Protein AF-A0A942QX79-F1 (afdb_monomer_lite)

Foldseek 3Di:
DPPPDDPDLVVQLCVQLVVQLVVVVVVVVVVCCVPVVDPVVVVVCVVPCVVVVVSVVSSVVSSVRSNVVSVVVSVVSVVVVVD

Structure (mmCIF, N/CA/C/O backbone):
data_AF-A0A942QX79-F1
#
_entry.id   AF-A0A942QX79-F1
#
loop_
_atom_site.group_PDB
_atom_site.id
_atom_site.type_symbol
_atom_site.label_atom_id
_atom_site.label_alt_id
_atom_site.label_comp_id
_atom_site.label_asym_id
_atom_site.label_entity_id
_atom_site.label_seq_id
_atom_site.pdbx_PDB_ins_code
_atom_site.Cartn_x
_atom_site.Cartn_y
_atom_site.Cartn_z
_atom_site.occupancy
_atom_site.B_iso_or_equiv
_atom_site.auth_seq_id
_atom_site.auth_comp_id
_atom_site.auth_asym_id
_atom_site.auth_atom_id
_atom_site.pdbx_PDB_model_num
ATOM 1 N N . MET A 1 1 ? -9.668 21.081 20.552 1.00 44.44 1 MET A N 1
ATOM 2 C CA . MET A 1 1 ? -11.008 20.619 20.118 1.00 44.44 1 MET A CA 1
ATOM 3 C C . MET A 1 1 ? -11.098 19.108 20.312 1.00 44.44 1 MET A C 1
ATOM 5 O O . MET A 1 1 ? -10.270 18.395 19.760 1.00 44.44 1 MET A O 1
ATOM 9 N N . LYS A 1 2 ? -12.028 18.617 21.144 1.00 41.94 2 LYS A N 1
ATOM 10 C CA . LYS A 1 2 ? -12.246 17.176 21.379 1.00 41.94 2 LYS A CA 1
ATOM 11 C C . LYS A 1 2 ? -13.049 16.620 20.191 1.00 41.94 2 LYS A C 1
ATOM 13 O O . LYS A 1 2 ? -14.117 17.167 19.927 1.00 41.94 2 LYS A O 1
ATOM 18 N N . PRO A 1 3 ? -12.574 15.601 19.452 1.00 54.06 3 PRO A N 1
ATOM 19 C CA . PRO A 1 3 ? -13.315 15.081 18.308 1.00 54.06 3 PRO A CA 1
ATOM 20 C C . PRO A 1 3 ? -14.622 14.444 18.798 1.00 54.06 3 PRO A C 1
ATOM 22 O O . PRO A 1 3 ? -14.610 13.467 19.547 1.00 54.06 3 PRO A O 1
ATOM 25 N N . THR A 1 4 ? -15.755 15.027 18.408 1.00 60.41 4 THR A N 1
ATOM 26 C CA . THR A 1 4 ? -17.107 14.631 18.839 1.00 60.41 4 THR A CA 1
ATOM 27 C C . THR A 1 4 ? -17.573 13.321 18.196 1.00 60.41 4 THR A C 1
ATOM 29 O O . THR A 1 4 ? -18.496 12.680 18.693 1.00 60.41 4 THR A O 1
ATOM 32 N N . ASN A 1 5 ? -16.886 12.866 17.141 1.00 67.94 5 ASN A N 1
ATOM 33 C CA . ASN A 1 5 ? -17.275 11.717 16.329 1.00 67.94 5 ASN A CA 1
ATOM 34 C C . ASN A 1 5 ? -16.036 10.827 16.144 1.00 67.94 5 ASN A C 1
ATOM 36 O O . ASN A 1 5 ? -15.006 11.315 15.673 1.00 67.94 5 ASN A O 1
ATOM 40 N N . LEU A 1 6 ? -16.102 9.532 16.489 1.00 67.06 6 LEU A N 1
ATOM 41 C CA . LEU A 1 6 ? -15.030 8.625 16.067 1.00 67.06 6 LEU A CA 1
ATOM 42 C C . LEU A 1 6 ? -15.063 8.539 14.532 1.00 67.06 6 LEU A C 1
ATOM 44 O O . LEU A 1 6 ? -16.134 8.279 13.978 1.00 67.06 6 LEU A O 1
ATOM 48 N N . PRO A 1 7 ? -13.930 8.733 13.837 1.00 72.50 7 PRO A N 1
ATOM 49 C CA . PRO A 1 7 ? -13.874 8.513 12.401 1.00 72.50 7 PRO A CA 1
ATOM 50 C C . PRO A 1 7 ? -14.266 7.066 12.084 1.00 72.50 7 PRO A C 1
ATOM 52 O O . PRO A 1 7 ? -13.864 6.133 12.786 1.00 72.50 7 PRO A O 1
ATOM 55 N N . SER A 1 8 ? -15.062 6.886 11.026 1.00 84.62 8 SER A N 1
ATOM 56 C CA . SER A 1 8 ? -15.449 5.554 10.558 1.00 84.62 8 SER A CA 1
ATOM 57 C C . SER A 1 8 ? -14.199 4.731 10.247 1.00 84.62 8 SER A C 1
ATOM 59 O O . SER A 1 8 ? -13.260 5.237 9.628 1.00 84.62 8 SER A O 1
ATOM 61 N N . TYR A 1 9 ? -14.189 3.462 10.663 1.00 82.50 9 TYR A N 1
ATOM 62 C CA . TYR A 1 9 ? -13.062 2.552 10.443 1.00 82.50 9 TYR A CA 1
ATOM 63 C C . TYR A 1 9 ? -12.648 2.525 8.967 1.00 82.50 9 TYR A C 1
ATOM 65 O O . TYR A 1 9 ? -11.480 2.723 8.651 1.00 82.50 9 TYR A O 1
ATOM 73 N N . TRP A 1 10 ? -13.621 2.413 8.062 1.00 83.06 10 TRP A N 1
ATOM 74 C CA . TRP A 1 10 ? -13.391 2.421 6.617 1.00 83.06 10 TRP A CA 1
ATOM 75 C C . TRP A 1 10 ? -12.798 3.735 6.102 1.00 83.06 10 TRP A C 1
ATOM 77 O O . TRP A 1 10 ? -11.959 3.722 5.206 1.00 83.06 10 TRP A O 1
ATOM 87 N N . SER A 1 11 ? -13.158 4.869 6.710 1.00 86.12 11 SER A N 1
ATOM 88 C CA . SER A 1 11 ? -12.560 6.162 6.365 1.00 86.12 11 SER A CA 1
ATOM 89 C C . SER A 1 11 ? -11.080 6.224 6.755 1.00 86.12 11 SER A C 1
ATOM 91 O O . SER A 1 11 ? -10.268 6.730 5.983 1.00 86.12 11 SER A O 1
ATOM 93 N N . LEU A 1 12 ? -10.707 5.668 7.915 1.00 86.12 12 LEU A N 1
ATOM 94 C CA . LEU A 1 12 ? -9.303 5.556 8.327 1.00 86.12 12 LEU A CA 1
ATOM 95 C C . LEU A 1 12 ? -8.509 4.647 7.384 1.00 86.12 12 LEU A C 1
ATOM 97 O O . LEU A 1 12 ? -7.419 5.031 6.974 1.00 86.12 12 LEU A O 1
ATOM 101 N N . VAL A 1 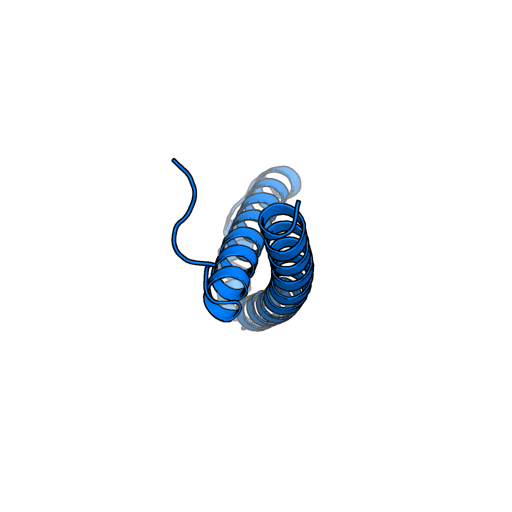13 ? -9.061 3.485 7.018 1.00 88.00 13 VAL A N 1
ATOM 102 C CA . VAL A 1 13 ? -8.408 2.536 6.098 1.00 88.00 13 VAL A CA 1
ATOM 103 C C . VAL A 1 13 ? -8.085 3.221 4.777 1.00 88.00 13 VAL A C 1
ATOM 105 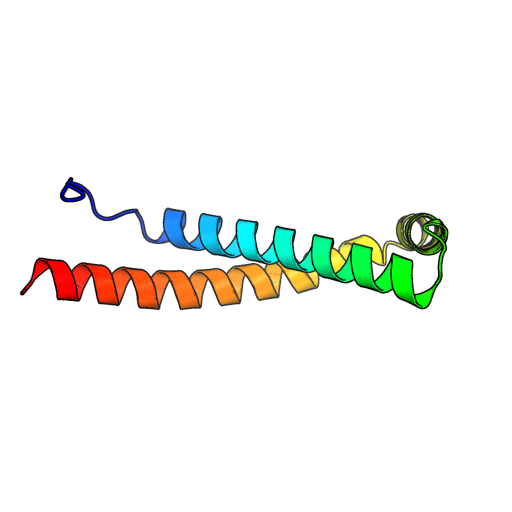O O . VAL A 1 13 ? -6.922 3.263 4.393 1.00 88.00 13 VAL A O 1
ATOM 108 N N . ILE A 1 14 ? -9.084 3.834 4.133 1.00 89.75 14 ILE A N 1
ATOM 109 C CA . ILE A 1 14 ? -8.908 4.501 2.835 1.00 89.75 14 ILE A CA 1
ATOM 110 C C . ILE A 1 14 ? -7.855 5.609 2.924 1.00 89.75 14 ILE A C 1
ATOM 112 O O . ILE A 1 14 ? -6.992 5.698 2.056 1.00 89.75 14 ILE A O 1
ATOM 116 N N . ARG A 1 15 ? -7.879 6.428 3.985 1.00 89.38 15 ARG A N 1
ATOM 117 C CA . ARG A 1 15 ? -6.896 7.506 4.175 1.00 89.38 15 ARG A CA 1
ATOM 118 C C . ARG A 1 15 ? -5.477 6.967 4.307 1.00 89.38 15 ARG A C 1
ATOM 120 O O . ARG A 1 15 ? -4.585 7.447 3.615 1.00 89.38 15 ARG A O 1
ATOM 127 N N . PHE A 1 16 ? -5.265 5.971 5.165 1.00 88.69 16 PHE A N 1
ATOM 128 C CA . PHE A 1 16 ? -3.936 5.392 5.358 1.00 88.69 16 PHE A CA 1
ATOM 129 C C . PHE A 1 16 ? -3.438 4.665 4.109 1.00 88.69 16 PHE A C 1
ATOM 131 O O . PHE A 1 16 ? -2.278 4.830 3.745 1.00 88.69 16 PHE A O 1
ATOM 138 N N . SER A 1 17 ? -4.307 3.919 3.426 1.00 87.44 17 SER A N 1
ATOM 139 C CA . SER A 1 17 ? -3.965 3.242 2.174 1.00 87.44 17 SER A CA 1
ATOM 140 C C . SER A 1 17 ? -3.602 4.228 1.068 1.00 87.44 17 SER A C 1
ATOM 142 O O . SER A 1 17 ? -2.569 4.057 0.429 1.00 87.44 17 SER A O 1
ATOM 144 N N . ALA A 1 18 ? -4.400 5.282 0.868 1.00 89.19 18 ALA A N 1
ATOM 145 C CA . ALA A 1 18 ? -4.144 6.283 -0.165 1.00 89.19 18 ALA A CA 1
ATOM 146 C C . ALA A 1 18 ? -2.823 7.025 0.078 1.00 89.19 18 ALA A C 1
ATOM 148 O O . ALA A 1 18 ? -1.997 7.122 -0.825 1.00 89.19 18 ALA A O 1
ATOM 149 N N . ILE A 1 19 ? -2.593 7.488 1.311 1.00 90.69 19 ILE A N 1
ATOM 150 C CA . ILE A 1 19 ? -1.353 8.185 1.677 1.00 90.69 19 ILE A CA 1
ATOM 151 C C . ILE A 1 19 ? -0.143 7.268 1.477 1.00 90.69 19 ILE A C 1
ATOM 153 O O . ILE A 1 19 ? 0.854 7.690 0.898 1.00 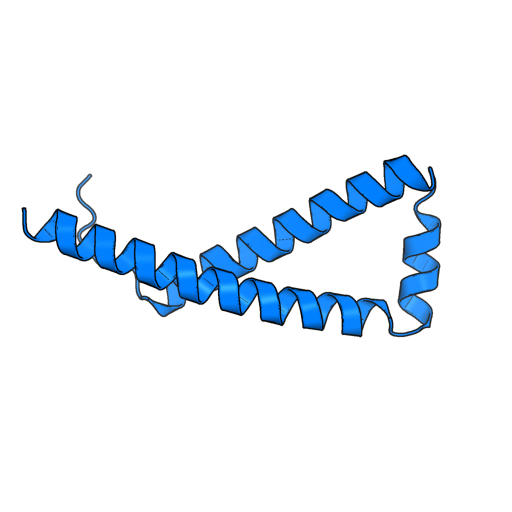90.69 19 ILE A O 1
ATOM 157 N N . PHE A 1 20 ? -0.232 6.010 1.913 1.00 88.56 20 PHE A N 1
ATOM 158 C CA . PHE A 1 20 ? 0.857 5.051 1.759 1.00 88.56 20 PHE A CA 1
ATOM 159 C C . PHE A 1 20 ? 1.203 4.809 0.286 1.00 88.56 20 PHE A C 1
ATOM 161 O O . PHE A 1 20 ? 2.368 4.904 -0.090 1.00 88.56 20 PHE A O 1
ATOM 168 N N . VAL A 1 21 ? 0.201 4.555 -0.560 1.00 88.12 21 VAL A N 1
ATOM 169 C CA . VAL A 1 21 ? 0.416 4.322 -1.996 1.00 88.12 21 VAL A CA 1
ATOM 170 C C . VAL A 1 21 ? 1.062 5.539 -2.661 1.00 88.12 21 VAL A C 1
ATOM 172 O O . VAL A 1 21 ? 2.022 5.375 -3.411 1.00 88.12 21 VAL A O 1
ATOM 175 N N . ILE A 1 22 ? 0.595 6.752 -2.345 1.00 89.31 22 ILE A N 1
ATOM 176 C CA . ILE A 1 22 ? 1.171 7.998 -2.875 1.00 89.31 22 ILE A CA 1
ATOM 177 C C . ILE A 1 22 ? 2.643 8.132 -2.472 1.00 89.31 22 ILE A C 1
ATOM 179 O O . ILE A 1 22 ? 3.490 8.382 -3.326 1.00 89.31 22 ILE A O 1
ATOM 183 N N . ILE A 1 23 ? 2.964 7.926 -1.192 1.00 90.06 23 ILE A N 1
ATOM 184 C CA . ILE A 1 23 ? 4.341 8.021 -0.693 1.00 90.06 23 ILE A CA 1
ATOM 185 C C . ILE A 1 23 ? 5.248 7.012 -1.401 1.00 90.06 23 ILE A C 1
ATOM 187 O O . ILE A 1 23 ? 6.338 7.372 -1.834 1.00 90.06 23 ILE A O 1
ATOM 191 N N . VAL A 1 24 ? 4.799 5.764 -1.551 1.00 86.50 24 VAL A N 1
ATOM 192 C CA . VAL A 1 24 ? 5.589 4.714 -2.208 1.00 86.50 24 VAL A CA 1
ATOM 193 C C . VAL A 1 24 ? 5.868 5.064 -3.672 1.00 86.50 24 VAL A C 1
ATOM 195 O O . VAL A 1 24 ? 6.995 4.897 -4.126 1.00 86.50 24 VAL A O 1
ATOM 198 N N . ILE A 1 25 ? 4.878 5.591 -4.400 1.00 85.38 25 ILE A N 1
ATOM 199 C CA . ILE A 1 25 ? 5.068 6.048 -5.788 1.00 85.38 25 ILE A CA 1
ATOM 200 C C . ILE A 1 25 ? 6.109 7.173 -5.858 1.00 85.38 25 ILE A C 1
ATOM 202 O O . ILE A 1 25 ? 6.991 7.134 -6.710 1.00 85.38 25 ILE A O 1
ATOM 206 N N . ILE A 1 26 ? 6.044 8.151 -4.950 1.00 87.75 26 ILE A N 1
ATOM 207 C CA . ILE A 1 26 ? 6.999 9.269 -4.921 1.00 87.75 26 ILE A CA 1
ATOM 208 C C . ILE A 1 26 ? 8.418 8.773 -4.626 1.00 87.75 26 ILE A C 1
ATOM 210 O O . ILE A 1 26 ? 9.358 9.170 -5.310 1.00 87.75 26 ILE A O 1
ATOM 214 N N . ILE A 1 27 ? 8.583 7.909 -3.618 1.00 87.31 27 ILE A N 1
ATOM 215 C CA . ILE A 1 27 ? 9.896 7.373 -3.232 1.00 87.31 27 ILE A CA 1
ATOM 216 C C . ILE A 1 27 ? 10.558 6.691 -4.424 1.00 87.31 27 ILE A C 1
ATOM 218 O O . ILE A 1 27 ? 11.730 6.920 -4.701 1.00 87.31 27 ILE A O 1
ATOM 222 N N . GLU A 1 28 ? 9.820 5.871 -5.152 1.00 79.94 28 GLU A N 1
ATOM 223 C CA . GLU A 1 28 ? 10.383 5.159 -6.292 1.00 79.94 28 GLU A CA 1
ATOM 224 C C . GLU A 1 28 ? 10.657 6.050 -7.487 1.00 79.94 28 GLU A C 1
ATOM 226 O O . GLU A 1 28 ? 11.680 5.860 -8.128 1.00 79.94 28 GLU A O 1
ATOM 231 N N . MET A 1 29 ? 9.801 7.040 -7.752 1.00 82.38 29 MET A N 1
ATOM 232 C CA . MET A 1 29 ? 10.073 8.039 -8.783 1.00 82.38 29 MET A CA 1
ATOM 233 C C . MET A 1 29 ? 11.419 8.725 -8.511 1.00 82.38 29 MET A C 1
ATOM 235 O O . MET A 1 29 ? 12.228 8.902 -9.418 1.00 82.38 29 MET A O 1
ATOM 239 N N . ILE A 1 30 ? 11.705 9.036 -7.242 1.00 84.44 30 ILE A N 1
ATOM 240 C CA . ILE A 1 30 ? 13.006 9.565 -6.816 1.00 84.44 30 ILE A CA 1
ATOM 241 C C . ILE A 1 30 ? 14.122 8.525 -7.016 1.00 84.44 30 ILE A C 1
ATOM 243 O O . ILE A 1 30 ? 15.191 8.865 -7.516 1.00 84.44 30 ILE A O 1
ATOM 247 N N . PHE A 1 31 ? 13.901 7.258 -6.656 1.00 81.81 31 PHE A N 1
ATOM 248 C CA . PHE A 1 31 ? 14.896 6.196 -6.852 1.00 81.81 31 PHE A CA 1
ATOM 249 C C . PHE A 1 31 ? 15.223 5.940 -8.327 1.00 81.81 31 PHE A C 1
ATOM 251 O O . PHE A 1 31 ? 16.390 5.715 -8.644 1.00 81.81 31 PHE A O 1
ATOM 258 N N . GLU A 1 32 ? 14.235 5.967 -9.219 1.00 76.56 32 GLU A N 1
ATOM 259 C CA . GLU A 1 32 ? 14.437 5.824 -10.663 1.00 76.56 32 GLU A CA 1
ATOM 260 C C . GLU A 1 32 ? 15.230 7.002 -11.226 1.00 76.56 32 GLU A C 1
ATOM 262 O O . GLU A 1 32 ? 16.206 6.790 -11.949 1.00 76.56 32 GLU A O 1
ATOM 267 N N . LEU A 1 33 ? 14.892 8.226 -10.807 1.00 77.69 33 LEU A N 1
ATOM 268 C CA . LEU A 1 33 ? 15.652 9.428 -11.151 1.00 77.69 33 LEU A CA 1
ATOM 269 C C . LEU A 1 33 ? 17.120 9.324 -10.717 1.00 77.69 33 LEU A C 1
ATOM 271 O O . LEU A 1 33 ? 18.007 9.681 -11.486 1.00 77.69 33 LEU A O 1
ATOM 275 N N . ILE A 1 34 ? 17.393 8.801 -9.518 1.00 79.56 34 ILE A N 1
ATOM 276 C CA . ILE A 1 34 ? 18.763 8.652 -9.002 1.00 79.56 34 ILE A CA 1
ATOM 277 C C . ILE A 1 34 ? 19.518 7.509 -9.697 1.00 79.56 34 ILE A C 1
ATOM 279 O O . ILE A 1 34 ? 20.700 7.655 -9.998 1.00 79.56 34 ILE A O 1
ATOM 283 N N . LYS A 1 35 ? 18.874 6.356 -9.926 1.00 69.25 35 LYS A N 1
ATOM 284 C CA . LYS A 1 35 ? 19.540 5.160 -10.474 1.00 69.25 35 LYS A CA 1
ATOM 285 C C . LYS A 1 35 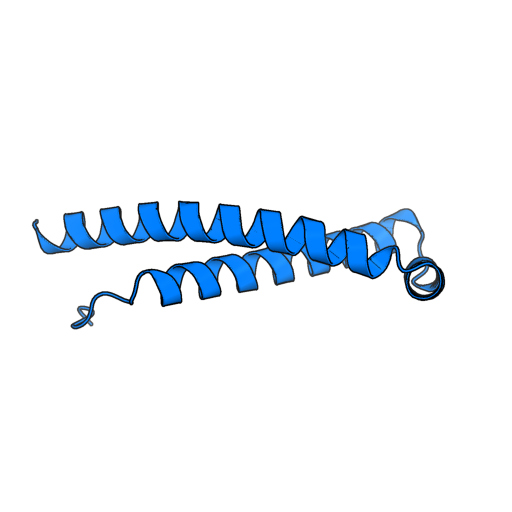? 19.803 5.241 -11.970 1.00 69.25 35 LYS A C 1
ATOM 287 O O . LYS A 1 35 ? 20.842 4.769 -12.419 1.00 69.25 35 LYS A O 1
ATOM 292 N N . VAL A 1 36 ? 18.836 5.740 -12.732 1.00 65.81 36 VAL A N 1
ATOM 293 C CA . VAL A 1 36 ? 18.857 5.677 -14.200 1.00 65.81 36 VAL A CA 1
ATOM 294 C C . VAL A 1 36 ? 19.175 7.049 -14.795 1.00 65.81 36 VAL A C 1
ATOM 296 O O . VAL A 1 36 ? 19.621 7.130 -15.935 1.00 65.81 36 VAL A O 1
ATOM 299 N N . GLY A 1 37 ? 18.975 8.136 -14.039 1.00 65.38 37 GLY A N 1
ATOM 300 C CA . GLY A 1 37 ? 19.151 9.505 -14.533 1.00 65.38 37 GLY A CA 1
ATOM 301 C C . GLY A 1 37 ? 18.156 9.890 -15.632 1.00 65.38 37 GLY A C 1
ATOM 302 O O . GLY A 1 37 ? 18.260 10.977 -16.193 1.00 65.38 37 GLY A O 1
ATOM 303 N N . ASN A 1 38 ? 17.207 9.006 -15.957 1.00 63.50 38 ASN A N 1
ATOM 304 C CA . ASN A 1 38 ? 16.313 9.144 -17.091 1.00 63.50 38 ASN A CA 1
ATOM 305 C C . ASN A 1 38 ? 14.909 8.632 -16.744 1.00 63.50 38 ASN A C 1
ATOM 307 O O . ASN A 1 38 ? 14.751 7.536 -16.206 1.00 63.50 38 ASN A O 1
ATOM 311 N N . LEU A 1 39 ? 13.893 9.426 -17.083 1.00 66.50 39 LEU A N 1
ATOM 312 C CA . LEU A 1 39 ? 12.479 9.083 -16.914 1.00 66.50 39 LEU A CA 1
ATOM 313 C C . LEU A 1 39 ? 11.955 8.178 -18.042 1.00 66.50 39 LEU A C 1
ATOM 315 O O . LEU A 1 39 ? 10.820 7.718 -17.968 1.00 66.50 39 LEU A O 1
ATOM 319 N N . ASP A 1 40 ? 12.760 7.870 -19.065 1.00 64.31 40 ASP A N 1
ATOM 320 C CA . ASP A 1 40 ? 12.332 7.005 -20.176 1.00 64.31 40 ASP A CA 1
ATOM 321 C C . ASP A 1 40 ? 12.006 5.564 -19.751 1.00 64.31 40 ASP A C 1
ATOM 323 O O . ASP A 1 40 ? 11.209 4.896 -20.404 1.00 64.31 40 ASP A O 1
ATOM 327 N N . ALA A 1 41 ? 12.535 5.075 -18.623 1.00 61.94 41 ALA A N 1
ATOM 328 C CA . ALA A 1 41 ? 12.141 3.766 -18.084 1.00 61.94 41 ALA A CA 1
ATOM 329 C C . ALA A 1 41 ? 10.638 3.702 -17.737 1.00 61.94 41 ALA A C 1
ATOM 331 O O . ALA A 1 41 ? 10.004 2.643 -17.822 1.00 61.94 41 ALA A O 1
ATOM 332 N N . VAL A 1 42 ? 10.047 4.855 -17.412 1.00 61.66 42 VAL A N 1
ATOM 333 C CA . VAL A 1 42 ? 8.617 4.990 -17.143 1.00 61.66 42 VAL A CA 1
ATOM 334 C C . VAL A 1 42 ? 7.810 4.776 -18.427 1.00 61.66 42 VAL A C 1
ATOM 336 O O . VAL A 1 42 ? 6.802 4.073 -18.390 1.00 61.66 42 VAL A O 1
ATOM 339 N N . SER A 1 43 ? 8.258 5.306 -19.574 1.00 62.31 43 SER A N 1
ATOM 340 C CA . SER A 1 43 ? 7.533 5.191 -20.852 1.00 62.31 43 SER A CA 1
ATOM 341 C C . SER A 1 43 ? 7.533 3.759 -21.401 1.00 62.31 43 SER A C 1
ATOM 343 O O . SER A 1 43 ? 6.502 3.287 -21.881 1.00 62.31 43 SER A O 1
ATOM 345 N N . VAL A 1 44 ? 8.637 3.023 -21.230 1.00 60.69 44 VAL A N 1
ATOM 346 C CA . VAL A 1 44 ? 8.731 1.593 -21.581 1.00 60.69 44 VAL A CA 1
ATOM 347 C C . VAL A 1 44 ? 7.791 0.751 -20.710 1.00 60.69 44 VAL A C 1
ATOM 349 O O . VAL A 1 44 ? 7.079 -0.120 -21.208 1.00 60.69 44 VAL A O 1
ATOM 352 N N . SER A 1 45 ? 7.701 1.069 -19.417 1.00 60.69 45 SER A N 1
ATOM 353 C CA . SER A 1 45 ? 6.847 0.349 -18.463 1.00 60.69 45 SER A CA 1
ATOM 354 C C . SER A 1 45 ? 5.342 0.478 -18.748 1.00 60.69 45 SER A C 1
ATOM 356 O O . SER A 1 45 ? 4.565 -0.385 -18.321 1.00 60.69 45 SER A O 1
ATOM 358 N N . PHE A 1 46 ? 4.919 1.521 -19.477 1.00 65.31 46 PHE A N 1
ATOM 359 C CA . PHE A 1 46 ? 3.525 1.711 -19.895 1.00 65.31 46 PHE A CA 1
ATOM 360 C C . PHE A 1 46 ? 3.094 0.781 -21.038 1.00 65.31 46 PHE A C 1
ATOM 362 O O . PHE A 1 46 ? 1.916 0.427 -21.100 1.00 65.31 46 PHE A O 1
ATOM 369 N N . ASN A 1 47 ? 4.025 0.340 -21.891 1.00 65.19 47 ASN A N 1
ATOM 370 C CA . ASN A 1 47 ? 3.722 -0.492 -23.061 1.00 65.19 47 ASN A CA 1
ATOM 371 C C . ASN A 1 47 ? 3.495 -1.973 -22.698 1.00 65.19 47 ASN A C 1
ATOM 373 O O . ASN A 1 47 ? 2.638 -2.634 -23.279 1.00 65.19 47 ASN A O 1
ATOM 377 N N . ASP A 1 48 ? 4.194 -2.476 -21.678 1.00 71.00 48 ASP A N 1
ATOM 378 C CA . ASP A 1 48 ? 4.211 -3.909 -21.343 1.00 71.00 48 ASP A CA 1
ATOM 379 C C . ASP A 1 48 ? 3.152 -4.338 -20.304 1.00 71.00 48 ASP A C 1
ATOM 381 O O . ASP A 1 48 ? 3.210 -5.445 -19.766 1.00 71.00 48 ASP A O 1
ATOM 385 N N . PHE A 1 49 ? 2.190 -3.472 -19.949 1.00 70.12 49 PHE A N 1
ATOM 386 C CA . PHE A 1 49 ? 1.236 -3.680 -18.833 1.00 70.12 49 PHE A CA 1
ATOM 387 C C . PHE A 1 49 ? 1.889 -3.946 -17.456 1.00 70.12 49 PHE A C 1
ATOM 389 O O . PHE A 1 49 ? 1.196 -4.182 -16.458 1.00 70.12 49 PHE A O 1
ATOM 396 N N . THR A 1 50 ? 3.215 -3.865 -17.358 1.00 75.25 50 THR A N 1
ATOM 397 C CA . THR A 1 50 ? 3.994 -4.082 -16.134 1.00 75.25 50 THR A CA 1
ATOM 398 C C . THR A 1 50 ? 3.629 -3.061 -15.059 1.00 75.25 50 THR A C 1
ATOM 400 O O . THR A 1 50 ? 3.504 -3.418 -13.884 1.00 75.25 50 THR A O 1
ATOM 403 N N . TRP A 1 51 ? 3.331 -1.822 -15.466 1.00 75.75 51 TRP A N 1
ATOM 404 C CA . TRP A 1 51 ? 2.850 -0.759 -14.580 1.00 75.75 51 TRP A CA 1
ATOM 405 C C . TRP A 1 51 ? 1.558 -1.135 -13.833 1.00 75.75 51 TRP A C 1
ATOM 407 O O . TRP A 1 51 ? 1.368 -0.748 -12.681 1.00 75.75 51 TRP A O 1
ATOM 417 N N . LEU A 1 52 ? 0.676 -1.926 -14.453 1.00 79.38 52 LEU A N 1
ATOM 418 C CA . LEU A 1 52 ? -0.623 -2.274 -13.883 1.00 79.38 52 LEU A CA 1
ATOM 419 C C . LEU A 1 52 ? -0.481 -3.377 -12.826 1.00 79.38 52 LEU A C 1
ATOM 421 O O . LEU A 1 52 ? -1.062 -3.274 -11.745 1.00 79.38 52 LEU A O 1
ATOM 425 N N . LYS A 1 53 ? 0.371 -4.382 -13.079 1.00 81.31 53 LYS A N 1
ATOM 426 C CA . LYS A 1 53 ? 0.763 -5.384 -12.066 1.00 81.31 53 LYS A CA 1
ATOM 427 C C . LYS A 1 53 ? 1.442 -4.724 -10.871 1.00 81.31 53 LYS A C 1
ATOM 429 O O . LYS A 1 53 ? 1.146 -5.049 -9.723 1.00 81.31 53 LYS A O 1
ATOM 434 N N . TYR A 1 54 ? 2.321 -3.771 -11.150 1.00 79.38 54 TYR A N 1
ATOM 435 C CA . TYR A 1 54 ? 3.015 -3.002 -10.135 1.00 79.38 54 TYR A CA 1
ATOM 436 C C . TYR A 1 54 ? 2.061 -2.219 -9.232 1.00 79.38 54 TYR A C 1
ATOM 438 O O . TYR A 1 54 ? 2.104 -2.337 -8.005 1.00 79.38 54 TYR A O 1
ATOM 446 N N . LEU A 1 55 ? 1.150 -1.463 -9.846 1.00 83.00 55 LEU A N 1
ATOM 447 C CA . LEU A 1 55 ? 0.155 -0.683 -9.129 1.00 83.00 55 LEU A CA 1
ATOM 448 C C . LEU A 1 55 ? -0.782 -1.594 -8.326 1.00 83.00 55 LEU A C 1
ATOM 450 O O . LEU A 1 55 ? -1.057 -1.296 -7.168 1.00 83.00 55 LEU A O 1
ATOM 454 N N . ALA A 1 56 ? -1.192 -2.740 -8.878 1.00 85.12 56 ALA A N 1
ATOM 455 C CA . ALA A 1 56 ? -2.039 -3.713 -8.189 1.00 85.12 56 ALA A CA 1
ATOM 456 C C . ALA A 1 56 ? -1.385 -4.278 -6.915 1.00 85.12 56 ALA A C 1
ATOM 458 O O . ALA A 1 56 ? -2.016 -4.291 -5.857 1.00 85.12 56 ALA A O 1
ATOM 459 N N . ILE A 1 57 ? -0.113 -4.688 -6.982 1.00 86.81 57 ILE A N 1
ATOM 460 C CA . ILE A 1 57 ? 0.631 -5.201 -5.817 1.00 86.81 57 ILE A CA 1
ATOM 461 C C . ILE A 1 57 ? 0.695 -4.141 -4.716 1.00 86.81 57 ILE A C 1
ATOM 463 O O . ILE A 1 57 ? 0.409 -4.417 -3.549 1.00 86.81 57 ILE A O 1
ATOM 467 N N . LYS A 1 58 ? 1.004 -2.900 -5.084 1.00 83.69 58 LYS A N 1
ATOM 468 C CA . LYS A 1 58 ? 1.066 -1.783 -4.139 1.00 83.69 58 LYS A CA 1
ATOM 469 C C . LYS A 1 58 ? -0.272 -1.440 -3.528 1.00 83.69 58 LYS A C 1
ATOM 471 O O . LYS A 1 58 ? -0.326 -1.072 -2.360 1.00 83.69 58 LYS A O 1
ATOM 476 N N . LEU A 1 59 ? -1.342 -1.555 -4.303 1.00 87.44 59 LEU A N 1
ATOM 477 C CA . LEU A 1 59 ? -2.691 -1.296 -3.833 1.00 87.44 59 LEU A CA 1
ATOM 478 C C . LEU A 1 59 ? -3.096 -2.354 -2.798 1.00 87.44 59 LEU A C 1
ATOM 480 O O . LEU A 1 59 ? -3.611 -1.999 -1.741 1.00 87.44 59 LEU A O 1
ATOM 484 N N . ILE A 1 60 ? -2.748 -3.626 -3.022 1.00 92.19 60 ILE A N 1
ATOM 485 C CA . ILE A 1 60 ? -2.938 -4.708 -2.042 1.00 92.19 60 ILE A CA 1
ATOM 486 C C . ILE A 1 60 ? -2.143 -4.433 -0.756 1.00 92.19 60 ILE A C 1
ATOM 488 O O . ILE A 1 60 ? -2.709 -4.475 0.339 1.00 92.19 60 ILE A O 1
ATOM 492 N N . ILE A 1 61 ? -0.854 -4.096 -0.873 1.00 89.69 61 ILE A N 1
ATOM 493 C CA . ILE A 1 61 ? 0.005 -3.785 0.283 1.00 89.69 61 ILE A CA 1
ATOM 494 C C . ILE A 1 61 ? -0.511 -2.545 1.026 1.00 89.69 61 ILE A C 1
ATOM 496 O O . ILE A 1 61 ? -0.587 -2.538 2.254 1.00 89.69 61 ILE A O 1
ATOM 500 N N . GLY A 1 62 ? -0.923 -1.509 0.296 1.00 89.62 62 GLY A N 1
ATOM 501 C CA . GLY A 1 62 ? -1.484 -0.284 0.852 1.00 89.62 62 GLY A CA 1
ATOM 502 C C . GLY A 1 62 ? -2.801 -0.520 1.583 1.00 89.62 62 GLY A C 1
ATOM 503 O O . GLY A 1 62 ? -3.009 0.042 2.660 1.00 89.62 62 GLY A O 1
ATOM 504 N N . ILE A 1 63 ? -3.677 -1.387 1.065 1.00 90.31 63 ILE A N 1
ATOM 505 C CA . ILE A 1 63 ? -4.900 -1.815 1.761 1.00 90.31 63 ILE A CA 1
ATOM 506 C C . ILE A 1 63 ? -4.545 -2.561 3.050 1.00 90.31 63 ILE A C 1
ATOM 508 O O . ILE A 1 63 ? -5.076 -2.221 4.107 1.00 90.31 63 ILE A O 1
ATOM 512 N N . ALA A 1 64 ? -3.618 -3.521 3.001 1.00 91.94 64 ALA A N 1
ATOM 513 C CA . ALA A 1 64 ? -3.184 -4.260 4.186 1.00 91.94 64 ALA A CA 1
ATOM 514 C C . ALA A 1 64 ? -2.604 -3.327 5.266 1.00 91.94 64 ALA A C 1
ATOM 516 O O . ALA A 1 64 ? -2.987 -3.407 6.438 1.00 91.94 64 ALA A O 1
ATOM 517 N N . TYR A 1 65 ? -1.749 -2.382 4.866 1.00 89.44 65 TYR A N 1
ATOM 518 C CA . TYR A 1 65 ? -1.189 -1.368 5.757 1.00 89.44 65 TYR A CA 1
ATOM 519 C C . TYR A 1 65 ? -2.274 -0.460 6.348 1.00 89.44 65 TYR A C 1
ATOM 521 O O . TYR A 1 65 ? -2.305 -0.219 7.558 1.00 89.44 65 TYR A O 1
ATOM 529 N N . GLY A 1 66 ? -3.209 0.003 5.514 1.00 87.44 66 GLY A N 1
ATOM 530 C CA . GLY A 1 66 ? -4.324 0.838 5.947 1.00 87.44 66 GLY A CA 1
ATOM 531 C C . GLY A 1 66 ? -5.247 0.128 6.933 1.00 87.44 66 GLY A C 1
ATOM 532 O O . GLY A 1 66 ? -5.635 0.726 7.935 1.00 87.44 66 GLY A O 1
ATOM 533 N N . LEU A 1 67 ? -5.538 -1.160 6.723 1.00 91.50 67 LEU A N 1
ATOM 534 C CA . LEU A 1 67 ? -6.305 -1.996 7.655 1.00 91.50 67 LEU A CA 1
ATOM 535 C C . LEU A 1 67 ? -5.611 -2.123 9.014 1.00 91.50 67 LEU A C 1
ATOM 537 O O . LEU A 1 67 ? -6.256 -1.961 10.059 1.00 91.50 67 LEU A O 1
ATOM 541 N N . PHE A 1 68 ? -4.300 -2.373 9.001 1.00 92.75 68 PHE A N 1
ATOM 542 C CA . PHE A 1 68 ? -3.483 -2.484 10.205 1.00 92.75 68 PHE A CA 1
ATOM 543 C C . PHE A 1 68 ? -3.457 -1.165 10.991 1.00 92.75 68 PHE A C 1
ATOM 545 O O . PHE A 1 68 ? -3.800 -1.131 12.179 1.00 92.75 68 PHE A O 1
ATOM 552 N N . MET A 1 69 ? -3.152 -0.054 10.317 1.00 89.50 69 MET A N 1
ATOM 553 C CA . MET A 1 69 ? -3.089 1.270 10.940 1.00 89.50 69 MET A CA 1
ATOM 554 C C . MET A 1 69 ? -4.450 1.781 11.402 1.00 89.50 69 MET A C 1
ATOM 556 O O . MET A 1 69 ? -4.550 2.364 12.487 1.00 89.50 69 MET A O 1
ATOM 560 N N . ALA A 1 70 ? -5.517 1.523 10.645 1.00 89.88 70 ALA A N 1
ATOM 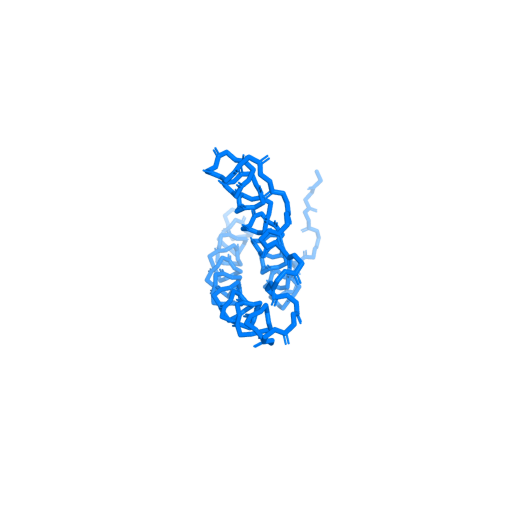561 C CA . ALA A 1 70 ? -6.870 1.870 11.057 1.00 89.88 70 ALA A CA 1
ATOM 562 C C . ALA A 1 70 ? -7.254 1.138 12.345 1.00 89.88 70 ALA A C 1
ATOM 564 O O . ALA A 1 70 ? -7.812 1.754 13.252 1.00 89.88 70 ALA A O 1
ATOM 565 N N . ARG A 1 71 ? -6.905 -0.150 12.478 1.00 88.94 71 ARG A N 1
ATOM 566 C CA . ARG A 1 71 ? -7.202 -0.936 13.686 1.00 88.94 71 ARG A CA 1
ATOM 567 C C . ARG A 1 71 ? -6.442 -0.409 14.901 1.00 88.94 71 ARG A C 1
ATOM 569 O O . ARG A 1 71 ? -7.045 -0.218 15.956 1.00 88.94 71 ARG A O 1
ATOM 576 N N . ILE A 1 72 ? -5.149 -0.119 14.754 1.00 90.50 72 ILE A N 1
ATOM 577 C CA . ILE A 1 72 ? -4.332 0.463 15.830 1.00 90.50 72 ILE A CA 1
ATOM 578 C C . ILE A 1 72 ? -4.881 1.829 16.249 1.00 90.50 72 ILE A C 1
ATOM 580 O O . ILE A 1 72 ? -5.075 2.082 17.439 1.00 90.50 72 ILE A O 1
ATOM 584 N N . THR A 1 73 ? -5.173 2.695 15.281 1.00 88.00 73 THR A N 1
ATOM 585 C CA . THR A 1 73 ? -5.684 4.047 15.531 1.00 88.00 73 THR A CA 1
ATOM 586 C C . THR A 1 73 ? -7.038 4.007 16.228 1.00 88.00 73 THR A C 1
ATOM 588 O O . THR A 1 73 ? -7.233 4.6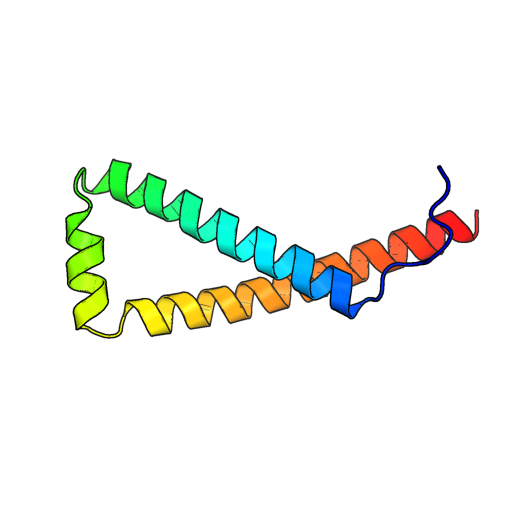80 17.238 1.00 88.00 73 THR A O 1
ATOM 591 N N . LEU A 1 74 ? -7.957 3.159 15.762 1.00 85.31 74 LEU A N 1
ATOM 592 C CA . LEU A 1 74 ? -9.277 3.012 16.370 1.00 85.31 74 LEU A CA 1
ATOM 593 C C . LEU A 1 74 ? -9.183 2.480 17.811 1.00 85.31 74 LEU A C 1
ATOM 595 O O . LEU A 1 74 ? -9.901 2.956 18.691 1.00 85.31 74 LEU A O 1
ATOM 599 N N . ASN A 1 75 ? -8.269 1.540 18.079 1.00 86.00 75 ASN A N 1
ATOM 600 C CA . ASN A 1 75 ? -8.017 1.023 19.427 1.00 86.00 75 ASN A CA 1
ATOM 601 C C . ASN A 1 75 ? -7.452 2.104 20.362 1.00 86.00 75 ASN A C 1
ATOM 603 O O . ASN A 1 75 ? -7.890 2.212 21.508 1.00 86.00 75 ASN A O 1
ATOM 607 N N . ARG A 1 76 ? -6.529 2.944 19.872 1.00 85.31 76 ARG A N 1
ATOM 608 C CA . ARG A 1 76 ? -5.985 4.086 20.627 1.00 85.31 76 ARG A CA 1
ATOM 609 C C . ARG A 1 76 ? -7.062 5.127 20.938 1.00 85.31 76 ARG A C 1
ATOM 611 O O . ARG A 1 76 ? -7.178 5.541 22.087 1.00 85.31 76 ARG A O 1
ATOM 618 N N . LEU A 1 77 ? -7.900 5.478 19.958 1.00 84.56 77 LEU A N 1
ATOM 619 C CA . LEU A 1 77 ? -9.006 6.430 20.133 1.00 84.56 77 LEU A CA 1
ATOM 620 C C . LEU A 1 77 ? -10.055 5.923 21.134 1.00 84.56 77 LEU A C 1
ATOM 622 O O . LEU A 1 77 ? -10.539 6.684 21.970 1.00 84.56 77 LEU A O 1
ATOM 626 N N . LYS A 1 78 ? -10.381 4.623 21.102 1.00 80.88 78 LYS A N 1
ATOM 627 C CA . LYS A 1 78 ? -11.265 3.997 22.099 1.00 80.88 78 LYS A CA 1
ATOM 628 C C . LYS A 1 78 ? -10.664 4.031 23.506 1.00 80.88 78 LYS A C 1
ATOM 630 O O . LYS A 1 78 ? -11.398 4.295 24.453 1.00 80.88 78 LYS A O 1
ATOM 635 N N . LYS A 1 79 ? -9.355 3.785 23.644 1.00 81.75 79 LYS A N 1
ATOM 636 C CA . LYS A 1 79 ? -8.649 3.862 24.933 1.00 81.75 79 LYS A CA 1
ATOM 637 C C . LYS A 1 79 ? -8.651 5.293 25.484 1.00 81.75 79 LYS A C 1
ATOM 639 O O . LYS A 1 79 ? -8.994 5.482 26.641 1.00 81.75 79 LYS A O 1
ATOM 644 N N . GLN A 1 80 ? -8.369 6.288 24.643 1.00 77.88 80 GLN A N 1
ATOM 645 C CA . GLN A 1 80 ? -8.365 7.707 25.019 1.00 77.88 80 GLN A CA 1
ATOM 646 C C . GLN A 1 80 ? -9.754 8.237 25.412 1.00 77.88 80 GLN A C 1
ATOM 648 O O . GLN A 1 80 ? -9.859 9.128 26.242 1.00 77.88 80 GLN A O 1
ATOM 653 N N . LYS A 1 81 ? -10.839 7.700 24.838 1.00 69.94 81 LYS A N 1
ATOM 654 C CA . LYS A 1 81 ? -12.210 8.090 25.215 1.00 69.94 81 LYS A CA 1
ATOM 655 C C . LYS A 1 81 ? -12.653 7.520 26.576 1.00 69.94 81 LYS A C 1
ATOM 657 O O . LYS A 1 81 ? -13.634 8.011 27.122 1.00 69.94 81 LYS A O 1
ATOM 662 N N . ARG A 1 82 ? -11.988 6.470 27.079 1.00 64.44 82 ARG A N 1
ATOM 663 C CA . ARG A 1 82 ? -12.342 5.758 28.324 1.00 64.44 82 ARG A CA 1
ATOM 664 C C . ARG A 1 82 ? -11.533 6.180 29.556 1.00 64.44 82 ARG A C 1
ATOM 666 O O . ARG A 1 82 ? -11.929 5.786 30.647 1.00 64.44 82 ARG A O 1
ATOM 673 N N . GLY A 1 83 ? -10.414 6.882 29.377 1.00 55.41 83 GLY A N 1
ATOM 674 C CA . GLY A 1 83 ? -9.630 7.467 30.471 1.00 55.41 83 GLY A CA 1
ATOM 675 C C . GLY A 1 83 ? -9.764 8.972 30.452 1.00 55.41 83 GLY A C 1
ATOM 676 O O . GLY A 1 83 ? -10.865 9.453 30.792 1.00 55.41 83 GLY A O 1
#

pLDDT: mean 78.83, std 11.81, range [41.94, 92.75]

Radius of gyration: 17.71 Å; chains: 1; bounding box: 37×26×54 Å

Sequence (83 aa):
MKPTNLPSYWSLVIRFSAIFVIIVIIIEMIFELIKVGNLDAVSVSFNDFTWLKYLAIKLIIGIAYGLFMARITLNRLKKQKRG

Secondary structure (DSSP, 8-state):
---SSPPPHHHHHHHHHHHHHHHHHHHHHHHHHHHHS-THHHHHHHHTSHHHHHHHHHHHHHHHHHHHHHHHHHHHHHHHHH-